Protein AF-A0A2W2B9J7-F1 (afdb_monomer)

Structure (mmCIF, N/CA/C/O backbone):
data_AF-A0A2W2B9J7-F1
#
_entry.id   AF-A0A2W2B9J7-F1
#
loop_
_atom_site.group_PDB
_atom_site.id
_atom_site.type_symbol
_atom_site.label_atom_id
_atom_site.label_alt_id
_atom_site.label_comp_id
_atom_site.label_asym_id
_atom_site.label_entity_id
_atom_site.label_seq_id
_atom_site.pdbx_PDB_ins_code
_atom_site.Cartn_x
_atom_site.Cartn_y
_atom_site.Cartn_z
_atom_site.occupancy
_atom_site.B_iso_or_equiv
_atom_site.auth_seq_id
_atom_site.auth_comp_id
_atom_site.auth_asym_id
_atom_site.auth_atom_id
_atom_site.pdbx_PDB_model_num
ATOM 1 N N . MET A 1 1 ? -35.010 6.867 -2.733 1.00 34.53 1 MET A N 1
ATOM 2 C CA . MET A 1 1 ? -34.079 8.015 -2.666 1.00 34.53 1 MET A CA 1
ATOM 3 C C . MET A 1 1 ? -32.925 7.625 -1.759 1.00 34.53 1 MET A C 1
ATOM 5 O O . MET A 1 1 ? -33.036 7.757 -0.548 1.00 34.53 1 MET A O 1
ATOM 9 N N . ALA A 1 2 ? -31.880 7.020 -2.329 1.00 42.62 2 ALA A N 1
ATOM 10 C CA . ALA A 1 2 ? -30.704 6.601 -1.575 1.00 42.62 2 ALA A CA 1
ATOM 11 C C . ALA A 1 2 ? -29.855 7.837 -1.273 1.00 42.62 2 ALA A C 1
ATOM 13 O O . ALA A 1 2 ? -29.489 8.578 -2.184 1.00 42.62 2 ALA A O 1
ATOM 14 N N . SER A 1 3 ? -29.606 8.082 0.009 1.00 41.62 3 SER A N 1
ATOM 15 C CA . SER A 1 3 ? -28.739 9.155 0.472 1.00 41.62 3 SER A CA 1
ATOM 16 C C . SER A 1 3 ? -27.340 8.920 -0.102 1.00 41.62 3 SER A C 1
ATOM 18 O O . SER A 1 3 ? -26.652 7.986 0.308 1.00 41.62 3 SER A O 1
ATOM 20 N N . MET A 1 4 ? -26.931 9.736 -1.079 1.00 42.38 4 MET A N 1
ATOM 21 C CA . MET A 1 4 ? -25.533 9.882 -1.487 1.00 42.38 4 MET A CA 1
ATOM 22 C C . MET A 1 4 ? -24.793 10.595 -0.351 1.00 42.38 4 MET A C 1
ATOM 24 O O . MET A 1 4 ? -24.396 11.751 -0.463 1.00 42.38 4 MET A O 1
ATOM 28 N N . LEU A 1 5 ? -24.660 9.919 0.790 1.00 51.19 5 LEU A N 1
ATOM 29 C CA . LEU A 1 5 ? -23.658 10.269 1.777 1.00 51.19 5 LEU A CA 1
ATOM 30 C C . LEU A 1 5 ? -22.327 10.051 1.070 1.00 51.19 5 LEU A C 1
ATOM 32 O O . LEU A 1 5 ? -21.953 8.913 0.792 1.00 51.19 5 LEU A O 1
ATOM 36 N N . THR A 1 6 ? -21.639 11.137 0.736 1.00 49.75 6 THR A N 1
ATOM 37 C CA . THR A 1 6 ? -20.212 11.121 0.425 1.00 49.75 6 THR A CA 1
ATOM 38 C C . THR A 1 6 ? -19.517 10.398 1.573 1.00 49.75 6 THR A C 1
ATOM 40 O O . THR A 1 6 ? -19.287 10.982 2.634 1.00 49.75 6 THR A O 1
ATOM 43 N N . ARG A 1 7 ? -19.296 9.090 1.407 1.00 60.84 7 ARG A N 1
ATOM 44 C CA . ARG A 1 7 ? -18.667 8.232 2.406 1.00 60.84 7 ARG A CA 1
ATOM 45 C C . ARG A 1 7 ? -17.275 8.812 2.592 1.00 60.84 7 ARG A C 1
ATOM 47 O O . ARG A 1 7 ? -16.474 8.798 1.661 1.00 60.84 7 ARG A O 1
ATOM 54 N N . ARG A 1 8 ? -17.028 9.428 3.748 1.00 71.56 8 ARG A N 1
ATOM 55 C CA . ARG A 1 8 ? -15.704 9.954 4.069 1.00 71.56 8 ARG A CA 1
ATOM 56 C C . ARG A 1 8 ? -14.720 8.780 3.936 1.00 71.56 8 ARG A C 1
ATOM 58 O O . ARG A 1 8 ? -15.015 7.730 4.511 1.00 71.56 8 ARG A O 1
ATOM 65 N N . PRO A 1 9 ? -13.632 8.918 3.160 1.00 81.44 9 PRO A N 1
ATOM 66 C CA . PRO A 1 9 ? -12.689 7.824 2.963 1.00 81.44 9 PRO A CA 1
ATOM 67 C C . PRO A 1 9 ? -12.122 7.355 4.307 1.00 81.44 9 PRO A C 1
ATOM 69 O O . PRO A 1 9 ? -11.923 8.167 5.218 1.00 81.44 9 PRO A O 1
ATOM 72 N N . ASP A 1 10 ? -11.918 6.043 4.442 1.00 92.25 10 ASP A N 1
ATOM 73 C CA . ASP A 1 10 ? -11.398 5.437 5.669 1.00 92.25 10 ASP A CA 1
ATOM 74 C C . ASP A 1 10 ? -9.994 5.990 5.969 1.00 92.25 10 ASP A C 1
ATOM 76 O O . ASP A 1 10 ? -9.146 6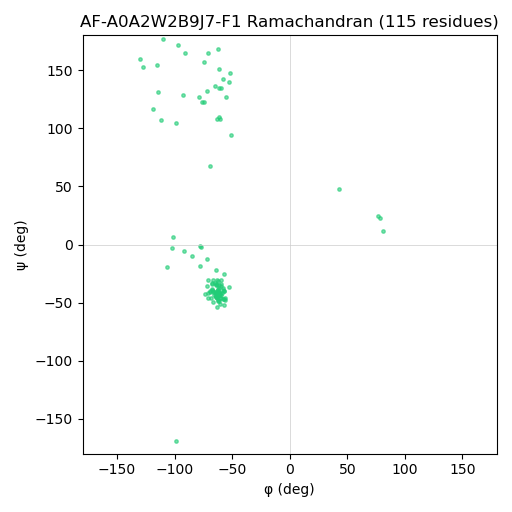.119 5.083 1.00 92.25 10 ASP A O 1
ATOM 80 N N . ALA A 1 11 ? -9.738 6.355 7.226 1.00 95.12 11 ALA A N 1
ATOM 81 C CA . ALA A 1 11 ? -8.478 6.986 7.607 1.00 95.12 11 ALA A CA 1
ATOM 82 C C . ALA A 1 11 ? -7.262 6.074 7.372 1.00 95.12 11 ALA A C 1
ATOM 84 O O . ALA A 1 11 ? -6.182 6.568 7.047 1.00 95.12 11 ALA A O 1
ATOM 85 N N . ARG A 1 12 ? -7.435 4.755 7.504 1.00 96.94 12 ARG A N 1
ATOM 86 C CA . ARG A 1 12 ? -6.400 3.741 7.267 1.00 96.94 12 ARG A CA 1
ATOM 87 C C . ARG A 1 12 ? -6.141 3.578 5.774 1.00 96.94 12 ARG A C 1
ATOM 89 O O . ARG A 1 12 ? -4.987 3.579 5.355 1.00 96.94 12 ARG A O 1
ATOM 96 N N . ALA A 1 13 ? -7.204 3.551 4.972 1.00 96.81 13 ALA A N 1
ATOM 97 C CA . ALA A 1 13 ? -7.118 3.557 3.512 1.00 96.81 13 ALA A CA 1
ATOM 98 C C . ALA A 1 13 ? -6.323 4.772 2.992 1.00 96.81 13 ALA A C 1
ATOM 100 O O . ALA A 1 13 ? -5.382 4.623 2.209 1.00 96.81 13 ALA A O 1
ATOM 101 N N . LEU A 1 14 ? -6.608 5.970 3.517 1.00 96.81 14 LEU A N 1
ATOM 102 C CA . LEU A 1 14 ? -5.834 7.179 3.209 1.00 96.81 14 LEU A CA 1
ATOM 103 C C . LEU A 1 14 ? -4.374 7.080 3.670 1.00 96.81 14 LEU A C 1
ATOM 105 O O . LEU A 1 14 ? -3.468 7.492 2.947 1.00 96.81 14 LEU A O 1
ATOM 109 N N . ALA A 1 15 ? -4.124 6.540 4.864 1.00 97.31 15 ALA A N 1
ATOM 110 C CA . ALA A 1 15 ? -2.770 6.380 5.386 1.00 97.31 15 ALA A CA 1
ATOM 111 C C . ALA A 1 15 ? -1.916 5.455 4.500 1.00 97.31 15 ALA A C 1
ATOM 113 O O . ALA A 1 15 ? -0.755 5.76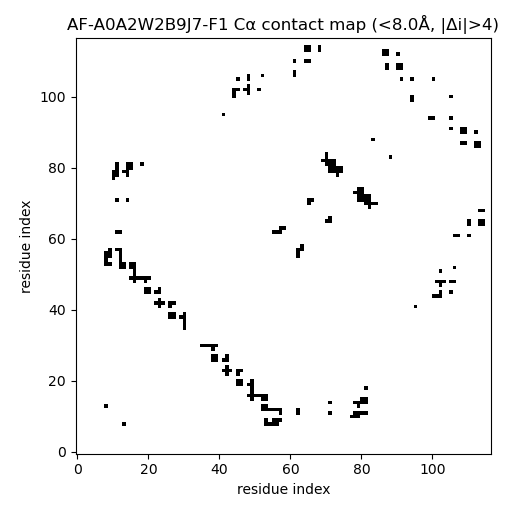9 4.220 1.00 97.31 15 ALA A O 1
ATOM 114 N N . LEU A 1 16 ? -2.504 4.355 4.016 1.00 97.38 16 LEU A N 1
ATOM 115 C CA . LEU A 1 16 ? -1.876 3.446 3.058 1.00 97.38 16 LEU A CA 1
ATOM 116 C C . LEU A 1 16 ? -1.603 4.146 1.716 1.00 97.38 16 LEU A C 1
ATOM 118 O O . LEU A 1 16 ? -0.497 4.052 1.185 1.00 97.38 16 LEU A O 1
ATOM 122 N N . ALA A 1 17 ? -2.561 4.919 1.199 1.00 97.50 17 ALA A N 1
ATOM 123 C CA . ALA A 1 17 ? -2.375 5.687 -0.031 1.00 97.50 17 ALA A CA 1
ATOM 124 C C . ALA A 1 17 ? -1.229 6.709 0.077 1.00 97.50 17 ALA A C 1
ATOM 126 O O . ALA A 1 17 ? -0.414 6.843 -0.836 1.00 97.50 17 ALA A O 1
ATOM 127 N N . ILE A 1 18 ? -1.119 7.419 1.205 1.00 97.06 18 ILE A N 1
ATOM 128 C CA . ILE A 1 18 ? -0.018 8.361 1.467 1.00 97.06 18 ILE A CA 1
ATOM 129 C C . ILE A 1 18 ? 1.330 7.632 1.479 1.00 97.06 18 ILE A C 1
ATOM 131 O O . ILE A 1 18 ? 2.302 8.116 0.893 1.00 97.06 18 ILE A O 1
ATOM 135 N N . PHE A 1 19 ? 1.394 6.462 2.115 1.00 96.50 19 PHE A N 1
ATOM 136 C CA . PHE A 1 19 ? 2.588 5.621 2.109 1.00 96.50 19 PHE A CA 1
ATOM 137 C C . PHE A 1 19 ? 3.009 5.232 0.682 1.00 96.50 19 PHE A C 1
ATOM 139 O O . PHE A 1 19 ? 4.179 5.403 0.326 1.00 96.50 19 PHE A O 1
ATOM 146 N N . LEU A 1 20 ? 2.062 4.791 -0.149 1.00 97.00 20 LEU A N 1
ATOM 147 C CA . LEU A 1 20 ? 2.313 4.406 -1.541 1.00 97.00 20 LEU A CA 1
ATOM 148 C C . LEU A 1 20 ? 2.790 5.591 -2.394 1.00 97.00 20 LEU A C 1
ATOM 150 O O . LEU A 1 20 ? 3.774 5.462 -3.121 1.00 97.00 20 LEU A O 1
ATOM 154 N N . ARG A 1 21 ? 2.191 6.780 -2.236 1.00 97.19 21 ARG A N 1
ATOM 155 C CA . ARG A 1 21 ? 2.657 8.005 -2.918 1.00 97.19 21 ARG A CA 1
ATOM 156 C C . ARG A 1 21 ? 4.072 8.402 -2.518 1.00 97.19 21 ARG A C 1
ATOM 158 O O . ARG A 1 21 ? 4.847 8.840 -3.365 1.00 97.19 21 ARG A O 1
ATOM 165 N N . ARG A 1 22 ? 4.436 8.240 -1.242 1.00 95.38 22 ARG A N 1
ATOM 166 C CA . ARG A 1 22 ? 5.805 8.508 -0.774 1.00 95.38 22 ARG A CA 1
ATOM 167 C C . ARG A 1 22 ? 6.811 7.576 -1.453 1.00 95.38 22 ARG A C 1
ATOM 169 O O . ARG A 1 22 ? 7.873 8.032 -1.869 1.00 95.38 22 ARG A O 1
ATOM 176 N N . TRP A 1 23 ? 6.466 6.298 -1.591 1.00 93.81 23 TRP A N 1
ATOM 177 C CA . TRP A 1 23 ? 7.275 5.337 -2.339 1.00 93.81 23 TRP A CA 1
ATOM 178 C C . TRP A 1 23 ? 7.359 5.690 -3.827 1.00 93.81 23 TRP A C 1
ATOM 180 O O . TRP A 1 23 ? 8.460 5.723 -4.370 1.00 93.81 23 TRP A O 1
ATOM 190 N N . ALA A 1 24 ? 6.242 6.045 -4.465 1.00 93.19 24 ALA A N 1
ATOM 191 C CA . ALA A 1 24 ? 6.229 6.482 -5.861 1.00 93.19 24 ALA A CA 1
ATOM 192 C C . ALA A 1 24 ? 7.146 7.694 -6.101 1.00 93.19 24 ALA A C 1
ATOM 194 O O . ALA A 1 24 ? 7.879 7.739 -7.090 1.00 93.19 24 ALA A O 1
ATOM 195 N N . GLY A 1 25 ? 7.163 8.649 -5.162 1.00 89.75 25 GLY A N 1
ATOM 196 C CA . GLY A 1 25 ? 8.078 9.789 -5.192 1.00 89.75 25 GLY A CA 1
ATOM 197 C C . GLY A 1 25 ? 9.549 9.362 -5.149 1.00 89.75 25 GLY A C 1
ATOM 198 O O . GLY A 1 25 ? 10.338 9.813 -5.975 1.00 89.75 25 GLY A O 1
ATOM 199 N N . ALA A 1 26 ? 9.918 8.441 -4.253 1.00 88.31 26 ALA A N 1
ATOM 200 C CA . ALA A 1 26 ? 11.283 7.907 -4.184 1.00 88.31 26 ALA A CA 1
ATOM 201 C C . ALA A 1 26 ? 11.701 7.177 -5.477 1.00 88.31 26 ALA A C 1
ATOM 203 O O . ALA A 1 26 ? 12.840 7.311 -5.934 1.00 88.31 26 ALA A O 1
ATOM 204 N N . PHE A 1 27 ? 10.771 6.448 -6.098 1.00 84.06 27 PHE A N 1
ATOM 205 C CA . PHE A 1 27 ? 10.994 5.804 -7.393 1.00 84.06 27 PHE A CA 1
ATOM 206 C C . PHE A 1 27 ? 11.150 6.808 -8.534 1.00 84.06 27 PHE A C 1
ATOM 208 O O . PHE A 1 27 ? 12.016 6.613 -9.379 1.00 84.06 27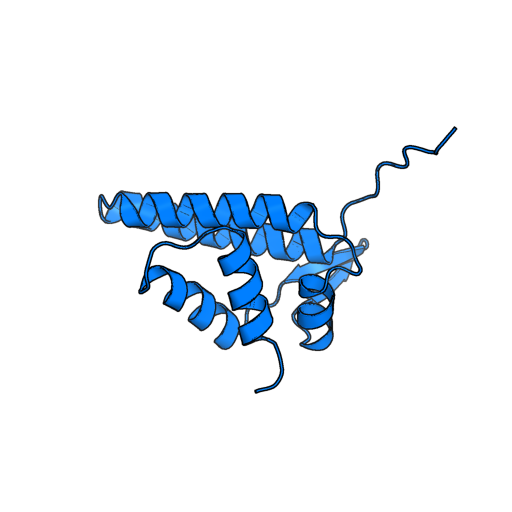 PHE A O 1
ATOM 215 N N . SER A 1 28 ? 10.386 7.899 -8.528 1.00 78.44 28 SER A N 1
ATOM 216 C CA . SER A 1 28 ? 10.504 8.959 -9.538 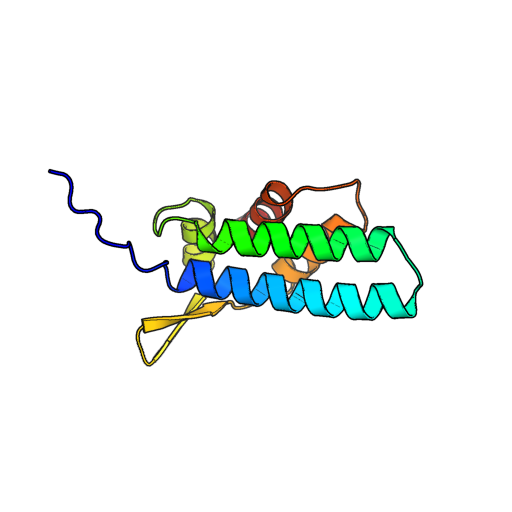1.00 78.44 28 SER A CA 1
ATOM 217 C C . SER A 1 28 ? 11.887 9.618 -9.488 1.00 78.44 28 SER A C 1
ATOM 219 O O . SER A 1 28 ? 12.576 9.658 -10.501 1.00 78.44 28 SER A O 1
ATOM 221 N N . PHE A 1 29 ? 12.366 9.990 -8.291 1.00 77.94 29 PHE A N 1
ATOM 222 C CA . PHE A 1 29 ? 13.736 10.498 -8.115 1.00 77.94 29 PHE A CA 1
ATOM 223 C C . PHE A 1 29 ? 14.806 9.502 -8.586 1.00 77.94 29 PHE A C 1
ATOM 225 O O . PHE A 1 29 ? 15.819 9.895 -9.160 1.00 77.94 29 PHE A O 1
ATOM 232 N N . SER A 1 30 ? 14.589 8.205 -8.353 1.00 76.00 30 SER A N 1
ATOM 233 C CA . SER A 1 30 ? 15.518 7.161 -8.799 1.00 76.00 30 SER A CA 1
ATOM 234 C C . SER A 1 30 ? 15.480 6.961 -10.317 1.00 76.00 30 SER A C 1
ATOM 236 O O . SER A 1 30 ? 16.511 6.672 -10.915 1.00 76.00 30 SER A O 1
ATOM 238 N N . ALA A 1 31 ? 14.310 7.099 -10.946 1.00 75.50 31 ALA A N 1
ATOM 239 C CA . ALA A 1 31 ? 14.147 6.973 -12.390 1.00 75.50 31 ALA A CA 1
ATOM 240 C C . ALA A 1 31 ? 14.874 8.097 -13.131 1.00 75.50 31 ALA A C 1
ATOM 242 O O . ALA A 1 31 ? 15.597 7.800 -14.078 1.00 75.50 31 ALA A O 1
ATOM 243 N N . ASP A 1 32 ? 14.751 9.335 -12.645 1.00 72.25 32 ASP A N 1
ATOM 244 C CA . ASP A 1 32 ? 15.477 10.492 -13.180 1.00 72.25 32 ASP A CA 1
ATOM 245 C C . ASP A 1 32 ? 16.996 10.300 -13.064 1.00 72.25 32 ASP A C 1
ATOM 247 O O . ASP A 1 32 ? 17.742 10.593 -13.995 1.00 72.25 32 ASP A O 1
ATOM 251 N N . ALA A 1 33 ? 17.468 9.764 -11.933 1.00 77.25 33 ALA A N 1
ATOM 252 C CA . ALA A 1 33 ? 18.892 9.519 -11.707 1.00 77.25 33 ALA A CA 1
ATOM 253 C C . ALA A 1 33 ? 19.466 8.370 -12.558 1.00 77.25 33 ALA A C 1
ATOM 255 O O . ALA A 1 33 ? 20.654 8.382 -12.881 1.00 77.25 33 ALA A O 1
ATOM 256 N N . LEU A 1 34 ? 18.651 7.363 -12.883 1.00 78.31 34 LEU A N 1
ATOM 257 C CA . LEU A 1 34 ? 19.070 6.152 -13.599 1.00 78.31 34 LEU A CA 1
ATOM 258 C C . LEU A 1 34 ? 18.696 6.155 -15.089 1.00 78.31 34 LEU A C 1
ATOM 260 O O . LEU A 1 34 ? 19.007 5.180 -15.768 1.00 78.31 34 LEU A O 1
ATOM 264 N N . ASP A 1 35 ? 17.999 7.191 -15.566 1.00 80.00 35 ASP A N 1
ATOM 265 C CA . ASP A 1 35 ? 17.378 7.268 -16.898 1.00 80.00 35 ASP A CA 1
ATOM 266 C C . ASP A 1 35 ? 16.668 5.954 -17.286 1.00 80.00 35 ASP A C 1
ATOM 268 O O . ASP A 1 35 ? 16.889 5.357 -18.340 1.00 80.00 35 ASP A O 1
ATOM 272 N N . SER A 1 36 ? 15.869 5.428 -16.349 1.00 80.75 36 SER A N 1
ATOM 273 C CA . SER A 1 36 ? 15.304 4.077 -16.431 1.00 80.75 36 SER A CA 1
ATOM 274 C C . SER A 1 36 ? 13.783 4.108 -16.628 1.00 80.75 36 SER A C 1
ATOM 276 O O . SER A 1 36 ? 13.033 4.331 -15.667 1.00 80.75 36 SER A O 1
ATOM 278 N N . PRO A 1 37 ? 13.284 3.776 -17.836 1.00 80.81 37 PRO A N 1
ATOM 279 C CA . PRO A 1 37 ? 11.849 3.678 -18.108 1.00 80.81 37 PRO A CA 1
ATOM 280 C C . PRO A 1 37 ? 11.127 2.637 -17.239 1.00 80.81 37 PRO A C 1
ATOM 282 O O . PRO A 1 37 ? 9.948 2.797 -16.920 1.00 80.81 37 PRO A O 1
ATOM 285 N N . GLY A 1 38 ? 11.823 1.566 -16.836 1.00 83.19 38 GLY A N 1
ATOM 286 C CA . GLY A 1 38 ? 11.268 0.535 -15.951 1.00 83.19 38 GLY A CA 1
ATOM 287 C C . GLY A 1 38 ? 11.006 1.058 -14.537 1.00 83.19 38 GLY A C 1
ATOM 288 O O . GLY A 1 38 ? 9.964 0.768 -13.944 1.00 83.19 38 GLY A O 1
ATOM 289 N N . THR A 1 39 ? 11.910 1.898 -14.030 1.00 83.31 39 THR A N 1
ATOM 290 C CA . THR A 1 39 ? 11.773 2.560 -12.726 1.00 83.31 39 THR A CA 1
ATOM 291 C C . THR A 1 39 ? 10.645 3.596 -12.753 1.00 83.31 39 THR A C 1
ATOM 293 O O . THR A 1 39 ? 9.850 3.657 -11.817 1.00 83.31 39 THR A O 1
ATOM 296 N N . ALA A 1 40 ? 10.503 4.349 -13.850 1.00 85.12 40 ALA A N 1
ATOM 297 C CA . ALA A 1 40 ? 9.398 5.295 -14.026 1.00 85.12 40 ALA A CA 1
ATOM 298 C C . ALA A 1 40 ? 8.028 4.590 -14.047 1.00 85.12 40 ALA A C 1
ATOM 300 O O . ALA A 1 40 ? 7.103 4.999 -13.345 1.00 85.12 40 ALA A O 1
ATOM 301 N N . ARG A 1 41 ? 7.907 3.481 -14.793 1.00 87.75 41 ARG A N 1
ATOM 302 C CA . ARG A 1 41 ? 6.677 2.670 -14.829 1.00 87.75 41 ARG A CA 1
ATOM 303 C C . ARG A 1 41 ? 6.311 2.132 -13.449 1.00 87.75 41 ARG A C 1
ATOM 305 O O . ARG A 1 41 ? 5.159 2.213 -13.049 1.00 87.75 41 ARG A O 1
ATOM 312 N N . SER A 1 42 ? 7.306 1.645 -12.719 1.00 89.19 42 SER A N 1
ATOM 313 C CA . SER A 1 42 ? 7.151 1.161 -11.348 1.00 89.19 42 SER A CA 1
ATOM 314 C C . SER A 1 42 ? 6.607 2.239 -10.402 1.00 89.19 42 SER A C 1
ATOM 316 O O . SER A 1 42 ? 5.717 1.971 -9.596 1.00 89.19 42 SER A O 1
ATOM 318 N N . GLY A 1 43 ? 7.103 3.476 -10.531 1.00 91.31 43 GLY A N 1
ATOM 319 C CA . GLY A 1 43 ? 6.568 4.633 -9.813 1.00 91.31 43 GLY A CA 1
ATOM 320 C C . GLY A 1 43 ? 5.108 4.926 -10.166 1.00 91.31 43 GLY A C 1
ATOM 321 O O . GLY A 1 43 ? 4.312 5.183 -9.266 1.00 91.31 43 GLY A O 1
ATOM 322 N N . MET A 1 44 ? 4.735 4.824 -11.446 1.00 92.19 44 MET A N 1
ATOM 323 C CA . MET A 1 44 ? 3.348 5.009 -11.889 1.00 92.19 44 MET A CA 1
ATOM 324 C C . MET A 1 44 ? 2.410 3.952 -11.293 1.00 92.19 44 MET A C 1
ATOM 326 O O . MET A 1 44 ? 1.391 4.308 -10.712 1.00 92.19 44 MET A O 1
ATOM 330 N N . THR A 1 45 ? 2.795 2.673 -11.314 1.00 95.12 45 THR A N 1
ATOM 331 C CA . THR A 1 45 ? 1.990 1.596 -10.712 1.00 95.12 45 THR A CA 1
ATOM 332 C C . THR A 1 45 ? 1.768 1.805 -9.209 1.00 95.12 45 THR A C 1
ATOM 334 O O . THR A 1 45 ? 0.699 1.501 -8.686 1.00 95.12 45 THR A O 1
ATOM 337 N N . LEU A 1 46 ? 2.744 2.372 -8.490 1.00 95.25 46 LEU A N 1
ATOM 338 C CA . LEU A 1 46 ? 2.561 2.749 -7.083 1.00 95.25 46 LEU A CA 1
ATOM 339 C C . LEU A 1 46 ? 1.556 3.898 -6.897 1.00 95.25 46 LEU A C 1
ATOM 341 O O . LEU A 1 46 ? 0.856 3.929 -5.883 1.00 95.25 46 LEU A O 1
ATOM 345 N N . LEU A 1 47 ? 1.471 4.838 -7.843 1.00 96.31 47 LEU A N 1
ATOM 346 C CA . LEU A 1 47 ? 0.446 5.888 -7.827 1.00 96.31 47 LEU A CA 1
ATOM 347 C C . LEU A 1 47 ? -0.943 5.311 -8.105 1.00 96.31 47 LEU A C 1
ATOM 349 O O . LEU A 1 47 ? -1.888 5.669 -7.400 1.00 96.31 47 LEU A O 1
ATOM 353 N N . ASP A 1 48 ? -1.052 4.378 -9.049 1.00 96.12 48 ASP A N 1
ATOM 354 C CA . ASP A 1 48 ? -2.301 3.668 -9.338 1.00 96.12 48 ASP A CA 1
ATOM 355 C C . ASP A 1 48 ? -2.762 2.863 -8.108 1.00 96.12 48 ASP A C 1
ATOM 357 O O . ASP A 1 48 ? -3.923 2.942 -7.694 1.00 96.12 48 ASP A O 1
ATOM 361 N N . ALA A 1 49 ? -1.830 2.187 -7.425 1.00 96.44 49 ALA A N 1
ATOM 362 C CA . ALA A 1 49 ? -2.086 1.511 -6.152 1.00 96.44 49 ALA A CA 1
ATOM 363 C C . ALA A 1 49 ? -2.515 2.477 -5.047 1.00 96.44 49 ALA A C 1
ATOM 365 O O . ALA A 1 49 ? -3.418 2.154 -4.276 1.00 96.44 49 ALA A O 1
ATOM 366 N N . ALA A 1 50 ? -1.924 3.672 -4.975 1.00 97.06 50 ALA A N 1
ATOM 367 C CA . ALA A 1 50 ? -2.351 4.688 -4.022 1.00 97.06 50 ALA A CA 1
ATOM 368 C C . ALA A 1 50 ? -3.786 5.152 -4.297 1.00 97.06 50 ALA A C 1
ATOM 370 O O . ALA A 1 50 ? -4.585 5.235 -3.368 1.00 97.06 50 ALA A O 1
ATOM 371 N N . GLN A 1 51 ? -4.132 5.416 -5.559 1.00 96.44 51 GLN A N 1
ATOM 372 C CA . GLN A 1 51 ? -5.484 5.814 -5.948 1.00 96.44 51 GLN A CA 1
ATOM 373 C C . GLN A 1 51 ? -6.504 4.711 -5.648 1.00 96.44 51 GLN A C 1
ATOM 375 O O . GLN A 1 51 ? -7.594 4.999 -5.152 1.00 96.44 51 GLN A O 1
ATOM 380 N N . ARG A 1 52 ? -6.144 3.447 -5.896 1.00 95.56 52 ARG A N 1
ATOM 381 C CA . ARG A 1 52 ? -6.964 2.294 -5.515 1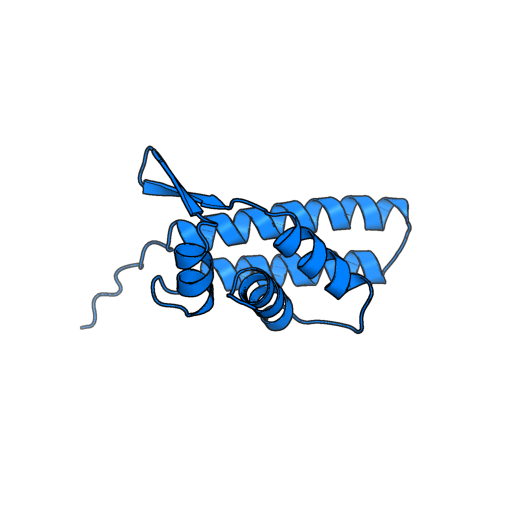.00 95.56 52 ARG A CA 1
ATOM 382 C C . ARG A 1 52 ? -7.125 2.192 -3.999 1.00 95.56 52 ARG A C 1
ATOM 384 O O . ARG A 1 52 ? -8.237 1.967 -3.530 1.00 95.56 52 ARG A O 1
ATOM 391 N N . ALA A 1 53 ? -6.048 2.396 -3.240 1.00 96.06 53 ALA A N 1
ATOM 392 C CA . ALA A 1 53 ? -6.067 2.327 -1.782 1.00 96.06 53 ALA A CA 1
ATOM 393 C C . ALA A 1 53 ? -7.068 3.319 -1.169 1.00 96.06 53 ALA A C 1
ATOM 395 O O . ALA A 1 53 ? -7.782 2.954 -0.245 1.00 96.06 53 ALA A O 1
ATOM 396 N N . GLU A 1 54 ? -7.198 4.536 -1.709 1.00 94.94 54 GLU A N 1
ATOM 397 C CA . GLU A 1 54 ? -8.162 5.540 -1.215 1.00 94.94 54 GLU A CA 1
ATOM 398 C C . GLU A 1 54 ? -9.630 5.139 -1.373 1.00 94.94 54 GLU A C 1
ATOM 400 O O . GLU A 1 54 ? -10.496 5.679 -0.683 1.00 94.94 54 GLU A O 1
ATOM 405 N N . GLN A 1 55 ? -9.910 4.219 -2.294 1.00 94.00 55 GLN A N 1
ATOM 406 C CA . GLN A 1 55 ? -11.258 3.744 -2.593 1.00 94.00 55 GLN A CA 1
ATOM 407 C C . GLN A 1 55 ? -11.633 2.503 -1.776 1.00 94.00 55 GLN A C 1
ATOM 409 O O . GLN A 1 55 ? -12.784 2.066 -1.841 1.00 94.00 55 GLN A O 1
ATOM 414 N N . LEU A 1 56 ? -10.692 1.940 -1.008 1.00 93.88 56 LEU A N 1
ATOM 415 C CA . LEU A 1 56 ? -10.949 0.764 -0.186 1.00 93.88 56 LEU A CA 1
ATOM 416 C C . LEU A 1 56 ? -11.960 1.089 0.914 1.00 93.88 56 LEU A C 1
ATOM 418 O O . LEU A 1 56 ? -11.903 2.126 1.583 1.00 93.88 56 LEU A O 1
ATOM 422 N N . ALA A 1 57 ? -12.901 0.169 1.100 1.00 93.62 57 ALA A N 1
ATOM 423 C CA . ALA A 1 57 ? -13.873 0.258 2.171 1.00 93.62 57 ALA A CA 1
ATOM 424 C C . ALA A 1 57 ? -13.225 -0.095 3.530 1.00 93.62 57 ALA A C 1
ATOM 426 O O . ALA A 1 57 ? -12.215 -0.798 3.569 1.00 93.62 57 ALA A O 1
ATOM 427 N N . PRO A 1 58 ? -13.798 0.356 4.662 1.00 91.19 58 PRO A N 1
ATOM 428 C CA . PRO A 1 58 ? -13.285 0.029 5.998 1.00 91.19 58 PRO A CA 1
ATOM 429 C C . PRO A 1 58 ? -13.184 -1.473 6.308 1.00 91.19 58 PRO A C 1
ATOM 431 O O . PRO A 1 58 ? -12.412 -1.857 7.188 1.00 91.19 58 PRO A O 1
ATOM 434 N N . ASP A 1 59 ? -14.007 -2.277 5.636 1.00 93.69 59 ASP A N 1
ATOM 435 C CA . ASP A 1 59 ? -14.133 -3.732 5.721 1.00 93.69 59 ASP A CA 1
ATOM 436 C C . ASP A 1 59 ? -13.432 -4.466 4.565 1.00 93.69 59 ASP A C 1
ATOM 438 O O . ASP A 1 59 ? -13.543 -5.686 4.456 1.00 93.69 59 ASP A O 1
ATOM 442 N N . ASP A 1 60 ? -12.699 -3.744 3.710 1.00 95.19 60 ASP A N 1
ATOM 443 C CA . ASP A 1 60 ? -11.897 -4.364 2.661 1.00 95.19 60 ASP A CA 1
ATOM 444 C C . ASP A 1 60 ? -10.845 -5.311 3.278 1.00 95.19 60 ASP A C 1
ATOM 446 O O . ASP A 1 60 ? -10.172 -4.918 4.241 1.00 95.19 60 ASP A O 1
ATOM 450 N N . PRO A 1 61 ? -10.659 -6.533 2.738 1.00 94.31 61 PRO A N 1
ATOM 451 C CA . PRO A 1 61 ? -9.732 -7.515 3.297 1.00 94.31 61 PRO A CA 1
ATOM 452 C C . PRO A 1 61 ? -8.311 -6.985 3.507 1.00 94.31 61 PRO A C 1
ATOM 454 O O . PRO A 1 61 ? -7.689 -7.308 4.517 1.00 94.31 61 PRO A O 1
ATOM 457 N N . VAL A 1 62 ? -7.808 -6.127 2.610 1.00 94.88 62 VAL A N 1
ATOM 458 C CA . VAL A 1 62 ? -6.472 -5.526 2.747 1.00 94.88 62 VAL A CA 1
ATOM 459 C C . VAL A 1 62 ? -6.412 -4.640 3.991 1.00 94.88 62 VAL A C 1
ATOM 461 O O . VAL A 1 62 ? -5.464 -4.719 4.771 1.00 94.88 62 VAL A O 1
ATOM 464 N N . ILE A 1 63 ? -7.438 -3.816 4.218 1.00 95.94 63 ILE A N 1
ATOM 465 C CA . ILE A 1 63 ? -7.510 -2.931 5.387 1.00 95.94 63 ILE A CA 1
ATOM 466 C C . ILE A 1 63 ? -7.644 -3.738 6.678 1.00 95.94 63 ILE A C 1
ATOM 468 O O . ILE A 1 63 ? -7.005 -3.385 7.672 1.00 95.94 63 ILE A O 1
ATOM 472 N N . VAL A 1 64 ? -8.437 -4.814 6.674 1.00 95.06 64 VAL A N 1
ATOM 473 C CA . VAL A 1 64 ? -8.606 -5.691 7.842 1.00 95.06 64 VAL A CA 1
ATOM 474 C C . VAL A 1 64 ? -7.284 -6.359 8.211 1.00 95.06 64 VAL A C 1
ATOM 476 O O . VAL A 1 64 ? -6.817 -6.155 9.330 1.00 95.06 64 VAL A O 1
ATOM 479 N N . VAL A 1 65 ? -6.628 -7.042 7.266 1.00 95.19 65 VAL A N 1
ATOM 480 C CA . VAL A 1 65 ? -5.347 -7.736 7.502 1.00 95.19 65 VAL A CA 1
ATOM 481 C C . VAL A 1 65 ? -4.290 -6.775 8.041 1.00 95.19 65 VAL A C 1
ATOM 483 O O . VAL A 1 65 ? -3.649 -7.043 9.055 1.00 95.19 65 VAL A O 1
ATOM 486 N N . LEU A 1 66 ? -4.142 -5.606 7.414 1.00 95.50 66 LEU A N 1
ATOM 487 C CA . LEU A 1 66 ? -3.163 -4.611 7.851 1.00 95.50 66 LEU A CA 1
ATOM 488 C C . LEU A 1 66 ? -3.492 -4.022 9.230 1.00 95.50 66 LEU A C 1
ATOM 490 O O . LEU A 1 66 ? -2.584 -3.669 9.983 1.00 95.50 66 LEU A O 1
ATOM 494 N N . SER A 1 67 ? -4.776 -3.928 9.582 1.00 94.88 67 SER A N 1
ATOM 495 C CA . SER A 1 67 ? -5.202 -3.483 10.912 1.00 94.88 67 SER A CA 1
ATOM 496 C C . SER A 1 67 ? -4.897 -4.523 11.983 1.00 94.88 67 SER A C 1
ATOM 498 O O . SER A 1 67 ? -4.355 -4.167 13.026 1.00 94.88 67 SER A O 1
ATOM 500 N N . GLU A 1 68 ? -5.205 -5.792 11.723 1.00 94.75 68 GLU A N 1
ATOM 501 C CA . GLU A 1 68 ? -4.937 -6.904 12.642 1.00 94.75 68 GLU A CA 1
ATOM 502 C C . GLU A 1 68 ? -3.435 -7.099 12.876 1.00 94.75 68 GLU A C 1
ATOM 504 O O . GLU A 1 68 ? -3.010 -7.370 13.998 1.00 94.75 68 GLU A O 1
ATOM 509 N N . ALA A 1 69 ? -2.624 -6.858 11.846 1.00 93.81 69 ALA A N 1
ATOM 510 C CA . ALA A 1 69 ? -1.168 -6.872 11.925 1.00 93.81 69 ALA A CA 1
ATOM 511 C C . ALA A 1 69 ? -0.554 -5.609 12.571 1.00 93.81 69 ALA A C 1
ATOM 513 O O . ALA A 1 69 ? 0.662 -5.526 12.738 1.00 93.81 69 ALA A O 1
ATOM 514 N N . GLY A 1 70 ? -1.366 -4.617 12.958 1.00 94.94 70 GLY A N 1
ATOM 515 C CA . GLY A 1 70 ? -0.897 -3.433 13.684 1.00 94.94 70 GLY A CA 1
ATOM 516 C C . GLY A 1 70 ? -0.207 -2.370 12.820 1.00 94.94 70 GLY A C 1
ATOM 517 O O . GLY A 1 70 ? 0.541 -1.546 13.346 1.00 94.94 70 GLY A O 1
ATOM 518 N N . HIS A 1 71 ? -0.463 -2.335 11.508 1.00 96.62 71 HIS A N 1
ATOM 519 C CA . HIS A 1 71 ? 0.142 -1.348 10.601 1.00 96.62 71 HIS A CA 1
ATOM 520 C C . HIS A 1 71 ? -0.498 0.040 10.654 1.00 96.62 71 HIS A C 1
ATOM 522 O O . HIS A 1 71 ? -0.049 0.941 9.947 1.00 96.62 71 HIS A O 1
ATOM 528 N N . PHE A 1 72 ? -1.532 0.250 11.466 1.00 96.88 72 PHE A N 1
ATOM 529 C CA . PHE A 1 72 ? -2.177 1.552 11.599 1.00 96.88 72 PHE A CA 1
ATOM 530 C C . PHE A 1 72 ? -2.076 2.073 13.026 1.00 96.88 72 PHE A C 1
ATOM 532 O O . PHE A 1 72 ? -2.651 1.513 13.955 1.00 96.88 72 PHE A O 1
ATOM 539 N N . GLU A 1 73 ? -1.386 3.198 13.177 1.00 96.12 73 GLU A N 1
ATOM 540 C CA . GLU A 1 73 ? -1.367 3.977 14.410 1.00 96.12 73 GLU A CA 1
ATOM 541 C C . GLU A 1 73 ? -2.464 5.048 14.345 1.00 96.12 73 GLU A C 1
ATOM 543 O O . GLU A 1 73 ? -2.559 5.803 13.371 1.00 96.12 73 GLU A O 1
ATOM 548 N N . ALA A 1 74 ? -3.311 5.114 15.373 1.00 94.25 74 ALA A N 1
ATOM 549 C CA . ALA A 1 74 ? -4.346 6.135 15.474 1.00 94.25 74 ALA A CA 1
ATOM 550 C C . ALA A 1 74 ? -3.724 7.505 15.778 1.00 94.25 74 ALA A C 1
ATOM 552 O O . ALA A 1 74 ? -2.922 7.649 16.698 1.00 94.25 74 ALA A O 1
ATOM 553 N N . MET A 1 75 ? -4.137 8.525 15.030 1.00 95.00 75 MET A N 1
ATOM 554 C CA . MET A 1 75 ? -3.649 9.896 15.160 1.00 95.00 75 MET A CA 1
ATOM 555 C C . MET A 1 75 ? -4.787 10.832 15.608 1.00 95.00 75 MET A C 1
ATOM 557 O O . MET A 1 75 ? -5.963 10.568 15.321 1.00 95.00 75 MET A O 1
ATOM 561 N N . PRO A 1 76 ? -4.477 11.961 16.277 1.00 91.50 76 PRO A N 1
ATOM 562 C CA . PRO A 1 76 ? -5.478 12.965 16.637 1.00 91.50 76 PRO A CA 1
ATOM 563 C C . PRO A 1 76 ? -6.317 13.413 15.432 1.00 91.50 76 PRO A C 1
ATOM 565 O O . PRO A 1 76 ? -5.824 13.463 14.308 1.00 91.50 76 PRO A O 1
ATOM 568 N N . GLY A 1 77 ? -7.588 13.754 15.660 1.00 89.12 77 GLY A N 1
ATOM 569 C CA . GLY A 1 77 ? -8.493 14.212 14.594 1.00 89.12 77 GLY A CA 1
ATOM 570 C C . GLY A 1 77 ? -9.122 13.097 13.746 1.00 89.12 77 GLY A C 1
ATOM 571 O O . GLY A 1 77 ? -9.736 13.390 12.723 1.00 89.12 77 GLY A O 1
ATOM 572 N N . GLY A 1 78 ? -9.002 11.832 14.168 1.00 89.31 78 GLY A N 1
ATOM 573 C CA . GLY A 1 78 ? -9.557 10.685 13.439 1.00 89.31 78 GLY A CA 1
ATOM 574 C C . GLY A 1 78 ? -8.727 10.293 12.216 1.00 89.31 78 GLY A C 1
ATOM 575 O O . GLY A 1 78 ? -9.259 9.726 11.265 1.00 89.31 78 GLY A O 1
ATOM 576 N N . HIS A 1 79 ? -7.438 10.631 12.224 1.00 92.62 79 HIS A N 1
ATOM 577 C CA . HIS A 1 79 ? -6.483 10.229 11.201 1.00 92.62 79 HIS A CA 1
ATOM 578 C C . HIS A 1 79 ? -5.808 8.907 11.584 1.00 92.62 79 HIS A C 1
ATOM 580 O O . H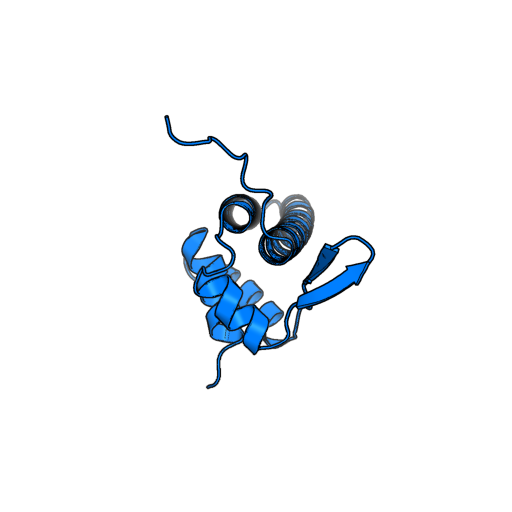IS A 1 79 ? -5.841 8.487 12.740 1.00 92.62 79 HIS A O 1
ATOM 586 N N . ALA A 1 80 ? -5.163 8.267 10.614 1.00 96.44 80 ALA A N 1
ATOM 587 C CA . ALA A 1 80 ? -4.295 7.125 10.855 1.00 96.44 80 ALA A CA 1
ATOM 588 C C . ALA A 1 80 ? -2.932 7.370 10.208 1.00 96.44 80 ALA A C 1
ATOM 590 O O . ALA A 1 80 ? -2.814 8.100 9.220 1.00 96.44 80 ALA A O 1
ATOM 591 N N . ARG A 1 81 ? -1.902 6.745 10.768 1.00 96.31 81 ARG A N 1
ATOM 592 C CA . ARG A 1 81 ? -0.564 6.679 10.191 1.00 96.31 81 ARG A CA 1
ATOM 593 C C . ARG A 1 81 ? -0.260 5.234 9.831 1.00 96.31 81 ARG A C 1
ATOM 595 O O . ARG A 1 81 ? -0.421 4.348 10.662 1.00 96.31 81 ARG A O 1
ATOM 602 N N . PHE A 1 82 ? 0.215 5.016 8.607 1.00 97.31 82 PHE A N 1
ATOM 603 C CA . PHE A 1 82 ? 0.693 3.706 8.185 1.00 97.31 82 PHE A CA 1
ATOM 604 C C . PHE A 1 82 ? 2.103 3.458 8.734 1.00 97.31 82 P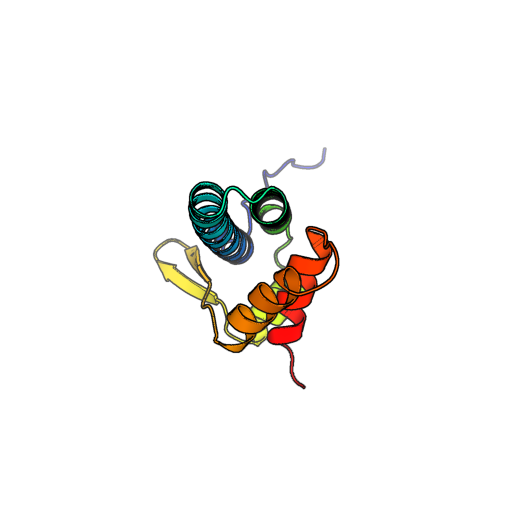HE A C 1
ATOM 606 O O . PHE A 1 82 ? 3.010 4.282 8.553 1.00 97.31 82 PHE A O 1
ATOM 613 N N . ILE A 1 83 ? 2.273 2.326 9.406 1.00 96.19 83 ILE A N 1
ATOM 614 C CA . ILE A 1 83 ? 3.519 1.865 10.004 1.00 96.19 83 ILE A CA 1
ATOM 615 C C . ILE A 1 83 ? 4.158 0.859 9.053 1.00 96.19 83 ILE A C 1
ATOM 617 O O . ILE A 1 83 ? 3.742 -0.290 8.930 1.00 96.19 83 ILE A O 1
ATOM 621 N N . GLU A 1 84 ? 5.192 1.320 8.363 1.00 94.56 84 GLU A N 1
ATOM 622 C CA . GLU A 1 84 ? 6.006 0.481 7.494 1.00 94.56 84 GLU A CA 1
ATOM 623 C C . GLU A 1 84 ? 6.920 -0.422 8.332 1.00 94.56 84 GLU A C 1
ATOM 625 O O . GLU A 1 84 ? 7.756 0.072 9.092 1.00 94.56 84 GLU A O 1
ATOM 630 N N . THR A 1 85 ? 6.806 -1.736 8.144 1.00 94.06 85 THR A N 1
ATOM 631 C CA . THR A 1 85 ? 7.738 -2.723 8.705 1.00 94.06 85 THR A CA 1
ATOM 632 C C . THR A 1 85 ? 8.798 -3.130 7.682 1.00 94.06 85 THR A C 1
ATOM 634 O O . THR A 1 85 ? 8.736 -2.782 6.497 1.00 94.06 85 THR A O 1
ATOM 637 N N . VAL A 1 86 ? 9.801 -3.886 8.135 1.00 92.69 86 VAL A N 1
ATOM 638 C CA . VAL A 1 86 ? 10.861 -4.412 7.263 1.00 92.69 86 VAL A CA 1
ATOM 639 C C . VAL A 1 86 ? 10.288 -5.393 6.237 1.00 92.69 86 VAL A C 1
ATOM 641 O O . VAL A 1 86 ? 10.750 -5.435 5.098 1.00 92.69 86 VAL A O 1
ATOM 644 N N . GLU A 1 87 ? 9.269 -6.151 6.618 1.00 93.12 87 GLU A N 1
ATOM 645 C CA . GLU A 1 87 ? 8.574 -7.146 5.807 1.00 93.12 87 GLU A CA 1
ATOM 646 C C . GLU A 1 87 ? 7.820 -6.464 4.665 1.00 93.12 87 GLU A C 1
ATOM 648 O O . GLU A 1 87 ? 8.055 -6.795 3.502 1.00 93.12 87 GLU A O 1
ATOM 653 N N . VAL A 1 88 ? 7.035 -5.425 4.977 1.00 93.38 88 VAL A N 1
ATOM 654 C CA . VAL A 1 88 ? 6.339 -4.600 3.977 1.00 93.38 88 VAL A CA 1
ATOM 655 C C . VAL A 1 88 ? 7.341 -3.954 3.022 1.00 93.38 88 VAL A C 1
ATOM 657 O O . VAL A 1 88 ? 7.183 -4.034 1.804 1.00 93.38 88 VAL A O 1
ATOM 660 N N . ARG A 1 89 ? 8.426 -3.371 3.550 1.00 92.94 89 ARG A N 1
ATOM 661 C CA . ARG A 1 89 ? 9.495 -2.799 2.718 1.00 92.94 89 ARG A CA 1
ATOM 662 C C . ARG A 1 89 ? 10.082 -3.832 1.762 1.00 92.94 89 ARG A C 1
ATOM 664 O O . ARG A 1 89 ? 10.276 -3.540 0.585 1.00 92.94 89 ARG A O 1
ATOM 671 N N . ARG A 1 90 ? 10.393 -5.032 2.255 1.00 92.06 90 ARG A N 1
ATOM 672 C CA . ARG A 1 90 ? 10.953 -6.117 1.438 1.00 92.06 90 ARG A CA 1
ATOM 673 C C . ARG A 1 90 ? 9.968 -6.591 0.380 1.00 92.06 90 ARG A C 1
ATOM 675 O O . ARG A 1 90 ? 10.401 -6.849 -0.737 1.00 92.06 90 ARG A O 1
ATOM 682 N N . ALA A 1 91 ? 8.687 -6.706 0.711 1.00 91.62 91 ALA A N 1
ATOM 683 C CA . ALA A 1 91 ? 7.655 -7.114 -0.234 1.00 91.62 91 ALA A CA 1
ATOM 684 C C . ALA A 1 91 ? 7.524 -6.110 -1.382 1.00 91.62 91 ALA A C 1
ATOM 686 O O . ALA A 1 91 ? 7.629 -6.496 -2.544 1.00 91.62 91 ALA A O 1
ATOM 687 N N . VAL A 1 92 ? 7.438 -4.820 -1.048 1.00 90.38 92 VAL A N 1
ATOM 688 C CA . VAL A 1 92 ? 7.435 -3.724 -2.022 1.00 90.38 92 VAL A CA 1
ATOM 689 C C . VAL A 1 92 ? 8.695 -3.796 -2.890 1.00 90.38 92 VAL A C 1
ATOM 691 O O . VAL A 1 92 ? 8.584 -3.899 -4.104 1.00 90.38 92 VAL A O 1
ATOM 694 N N . LEU A 1 93 ? 9.894 -3.882 -2.299 1.00 89.88 93 LEU A N 1
ATOM 695 C CA . LEU A 1 93 ? 11.152 -3.991 -3.055 1.00 89.88 93 LEU A CA 1
ATOM 696 C C . LEU A 1 93 ? 11.231 -5.221 -3.979 1.00 89.88 93 LEU A C 1
ATOM 698 O O . LEU A 1 93 ? 11.799 -5.129 -5.067 1.00 89.88 93 LEU A O 1
ATOM 702 N N . ARG A 1 94 ? 10.669 -6.366 -3.572 1.00 88.50 94 ARG A N 1
ATOM 703 C CA . ARG A 1 94 ? 10.670 -7.602 -4.372 1.00 88.50 94 ARG A CA 1
ATOM 704 C C . ARG A 1 94 ? 9.828 -7.489 -5.636 1.00 88.50 94 ARG A C 1
ATOM 706 O O . ARG A 1 94 ? 10.227 -8.073 -6.639 1.00 88.50 94 ARG A O 1
ATOM 713 N N . LEU A 1 95 ? 8.726 -6.736 -5.613 1.00 86.44 95 LEU A N 1
ATOM 714 C CA . LEU A 1 95 ? 7.908 -6.505 -6.811 1.00 86.44 95 LEU A CA 1
ATOM 715 C C . LEU A 1 95 ? 8.740 -5.890 -7.942 1.00 86.44 95 LEU A C 1
ATOM 717 O O . LEU A 1 95 ? 8.640 -6.320 -9.084 1.00 86.44 95 LEU A O 1
ATOM 721 N N . PHE A 1 96 ? 9.642 -4.963 -7.616 1.00 80.31 96 PHE A N 1
ATOM 722 C CA . PHE A 1 96 ? 10.481 -4.288 -8.614 1.00 80.31 96 PHE A CA 1
ATOM 723 C C . PHE A 1 96 ? 11.664 -5.121 -9.113 1.00 80.31 96 PHE A C 1
ATOM 725 O O . PHE A 1 96 ? 12.231 -4.810 -10.156 1.00 80.31 96 PHE A O 1
ATOM 732 N N . ALA A 1 97 ? 12.053 -6.163 -8.377 1.00 80.00 97 ALA A N 1
ATOM 733 C CA . ALA A 1 97 ? 13.034 -7.142 -8.842 1.00 80.00 97 ALA A CA 1
ATOM 734 C C . ALA A 1 97 ? 12.391 -8.258 -9.689 1.00 80.00 97 ALA A C 1
ATOM 736 O O . ALA A 1 97 ? 13.103 -9.082 -10.264 1.00 80.00 97 ALA A O 1
ATOM 737 N N . GLY A 1 98 ? 11.058 -8.317 -9.716 1.00 72.94 98 GLY A N 1
ATOM 738 C CA . GLY A 1 98 ? 10.270 -9.351 -10.370 1.00 72.94 98 GLY A CA 1
ATOM 739 C C . GLY A 1 98 ? 9.736 -8.951 -11.752 1.00 72.94 98 GLY A C 1
ATOM 740 O O . GLY A 1 98 ? 10.157 -7.949 -12.334 1.00 72.94 98 GLY A O 1
ATOM 741 N N . PRO A 1 99 ? 8.814 -9.755 -12.312 1.00 77.38 99 PRO A N 1
ATOM 742 C CA . PRO A 1 99 ? 8.091 -9.402 -13.530 1.00 77.38 99 PRO A CA 1
ATOM 743 C C . PRO A 1 99 ? 7.229 -8.145 -13.333 1.00 77.38 99 PRO A C 1
ATOM 745 O O . PRO A 1 99 ? 7.014 -7.688 -12.212 1.00 77.38 99 PRO A O 1
ATOM 748 N N . ALA A 1 100 ? 6.712 -7.597 -14.438 1.00 82.06 100 ALA A N 1
ATOM 749 C CA . ALA A 1 100 ? 5.765 -6.485 -14.385 1.00 82.06 100 ALA A CA 1
ATOM 750 C C . ALA A 1 100 ? 4.581 -6.818 -13.461 1.00 82.06 100 ALA A C 1
ATOM 752 O O . ALA A 1 100 ? 4.080 -7.944 -13.477 1.00 82.06 100 ALA A O 1
ATOM 753 N N . PHE A 1 101 ? 4.154 -5.828 -12.685 1.00 89.00 101 PHE A N 1
ATOM 754 C CA . PHE A 1 101 ? 3.079 -5.948 -11.710 1.00 89.00 101 PHE A CA 1
ATOM 755 C C . PHE A 1 101 ? 2.060 -4.812 -11.878 1.00 89.00 101 PHE A C 1
ATOM 757 O O . PHE A 1 101 ? 2.378 -3.774 -12.465 1.00 89.00 101 PHE A O 1
ATOM 764 N N . ASP A 1 102 ? 0.848 -5.020 -11.369 1.00 91.75 102 ASP A N 1
ATOM 765 C CA . ASP A 1 102 ? -0.250 -4.051 -11.351 1.00 91.75 102 ASP A CA 1
ATOM 766 C C . ASP A 1 102 ? -0.566 -3.535 -9.935 1.00 91.75 102 ASP A C 1
ATOM 768 O O . ASP A 1 102 ? 0.033 -3.945 -8.933 1.00 91.75 102 ASP A O 1
ATOM 772 N N . GLU A 1 103 ? -1.508 -2.598 -9.840 1.00 90.56 103 GLU A N 1
ATOM 773 C CA . GLU A 1 103 ? -1.898 -1.969 -8.584 1.00 90.56 103 GLU A CA 1
ATOM 774 C C . GLU A 1 103 ? -2.509 -2.944 -7.566 1.00 90.56 103 GLU A C 1
ATOM 776 O O . GLU A 1 103 ? -2.356 -2.759 -6.356 1.0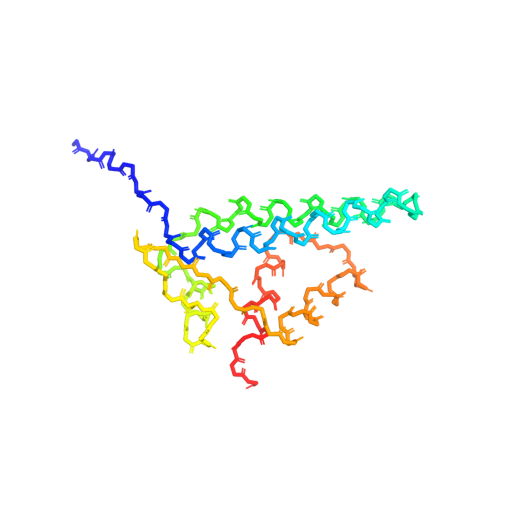0 90.56 103 GLU A O 1
ATOM 781 N N . GLY A 1 104 ? -3.189 -3.992 -8.037 1.00 91.00 104 GLY A N 1
ATOM 782 C CA . GLY A 1 104 ? -3.767 -5.025 -7.184 1.00 91.00 104 GLY A CA 1
ATOM 783 C C . GLY A 1 104 ? -2.680 -5.896 -6.566 1.00 91.00 104 GLY A C 1
ATOM 784 O O . GLY A 1 104 ? -2.723 -6.181 -5.369 1.00 91.00 104 GLY A O 1
ATOM 785 N N . GLN A 1 105 ? -1.666 -6.248 -7.354 1.00 93.62 105 GLN A N 1
ATOM 786 C CA . GLN A 1 105 ? -0.510 -7.015 -6.897 1.00 93.62 105 GLN A CA 1
ATOM 787 C C . GLN A 1 105 ? 0.325 -6.254 -5.861 1.00 93.62 105 GLN A C 1
ATOM 789 O O . GLN A 1 105 ? 0.846 -6.877 -4.937 1.00 93.62 105 GLN A O 1
ATOM 794 N N . VAL A 1 106 ? 0.408 -4.920 -5.950 1.00 94.62 106 VAL A N 1
ATOM 795 C CA . VAL A 1 106 ? 1.042 -4.095 -4.904 1.00 94.62 106 VAL A CA 1
ATOM 796 C C . VAL A 1 106 ? 0.319 -4.253 -3.567 1.00 94.62 106 VAL A C 1
ATOM 798 O O . VAL A 1 106 ? 0.955 -4.521 -2.548 1.00 94.62 106 VAL A O 1
ATOM 801 N N . LEU A 1 107 ? -1.008 -4.096 -3.561 1.00 95.06 107 LEU A N 1
ATOM 802 C CA . LEU A 1 107 ? -1.803 -4.182 -2.333 1.00 95.06 107 LEU A CA 1
ATOM 803 C C . LEU A 1 107 ? -1.795 -5.599 -1.748 1.00 95.06 107 LEU A C 1
ATOM 805 O O . LEU A 1 107 ? -1.646 -5.750 -0.536 1.00 95.06 107 LEU A O 1
ATOM 809 N N . ALA A 1 108 ? -1.890 -6.619 -2.604 1.00 93.75 108 ALA A N 1
ATOM 810 C CA . ALA A 1 108 ? -1.799 -8.018 -2.200 1.00 93.75 108 ALA A CA 1
ATOM 811 C C . ALA A 1 108 ? -0.437 -8.331 -1.566 1.00 93.75 108 ALA A C 1
ATOM 813 O O . ALA A 1 108 ? -0.391 -8.842 -0.455 1.00 93.75 108 ALA A O 1
ATOM 814 N N . ALA A 1 109 ? 0.672 -7.928 -2.195 1.00 93.69 109 ALA A N 1
ATOM 815 C CA . ALA A 1 109 ? 2.009 -8.174 -1.654 1.00 93.69 109 ALA A CA 1
ATOM 816 C C . ALA A 1 109 ? 2.238 -7.504 -0.290 1.00 93.69 109 ALA A C 1
ATOM 818 O O . ALA A 1 109 ? 2.945 -8.053 0.555 1.00 93.69 109 ALA A O 1
ATOM 819 N N . ILE A 1 110 ? 1.660 -6.318 -0.070 1.00 94.50 110 ILE A N 1
ATOM 820 C CA . ILE A 1 110 ? 1.719 -5.635 1.226 1.00 94.50 110 ILE A CA 1
ATOM 821 C C . ILE A 1 110 ? 0.895 -6.398 2.270 1.00 94.50 110 ILE A C 1
ATOM 823 O O . ILE A 1 110 ? 1.400 -6.625 3.363 1.00 94.50 110 ILE A O 1
ATOM 827 N N . ALA A 1 111 ? -0.330 -6.818 1.941 1.00 93.56 111 ALA A N 1
ATOM 828 C CA . ALA A 1 111 ? -1.179 -7.584 2.855 1.00 93.56 111 ALA A CA 1
ATOM 829 C C . ALA A 1 111 ? -0.574 -8.957 3.204 1.00 93.56 111 ALA A C 1
ATOM 831 O O . ALA A 1 111 ? -0.523 -9.323 4.376 1.00 93.56 111 ALA A O 1
ATOM 832 N N . ASP A 1 112 ? -0.044 -9.676 2.213 1.00 92.69 112 ASP A N 1
ATOM 833 C CA . ASP A 1 112 ? 0.593 -10.986 2.392 1.00 92.69 112 ASP A CA 1
ATOM 834 C C . ASP A 1 112 ? 1.844 -10.898 3.277 1.00 92.69 112 ASP A C 1
ATOM 836 O O . ASP A 1 112 ? 2.117 -11.794 4.069 1.00 9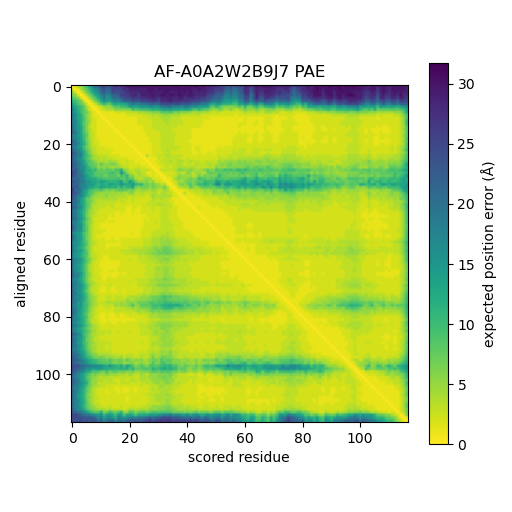2.69 112 ASP A O 1
ATOM 840 N N . ALA A 1 113 ? 2.599 -9.799 3.188 1.00 91.69 113 ALA A N 1
ATOM 841 C CA . ALA A 1 113 ? 3.766 -9.560 4.038 1.00 91.69 113 ALA A CA 1
ATOM 842 C C . ALA A 1 113 ? 3.416 -9.240 5.501 1.00 91.69 113 ALA A C 1
ATOM 844 O O . ALA A 1 113 ? 4.309 -9.220 6.351 1.00 91.69 113 ALA A O 1
ATOM 845 N N . SER A 1 114 ? 2.142 -8.961 5.771 1.00 87.00 114 SER A N 1
ATOM 846 C CA . SER A 1 114 ? 1.605 -8.575 7.074 1.00 87.00 114 SER A CA 1
ATOM 847 C C . SER A 1 114 ? 0.788 -9.686 7.740 1.00 87.00 114 SER A C 1
ATOM 849 O O . SER A 1 114 ? 0.585 -9.638 8.952 1.00 87.00 114 SER A O 1
ATOM 851 N N . GLY A 1 115 ? 0.317 -10.677 6.977 1.00 69.81 115 GLY A N 1
ATOM 852 C CA . GLY A 1 115 ? -0.390 -11.846 7.501 1.00 69.81 115 GLY A CA 1
ATOM 853 C C . GLY A 1 115 ? 0.526 -12.820 8.261 1.00 69.81 115 GLY A C 1
ATOM 854 O O . GLY A 1 115 ? 1.753 -12.737 8.156 1.00 69.81 115 GLY A O 1
ATOM 855 N N . PRO A 1 116 ? -0.042 -13.751 9.052 1.00 53.75 116 PRO A N 1
ATOM 856 C CA . PRO A 1 116 ? 0.737 -14.830 9.654 1.00 53.75 116 PRO A CA 1
ATOM 857 C C . PRO A 1 116 ? 1.379 -15.719 8.566 1.00 53.75 116 PRO A C 1
ATOM 859 O O . PRO A 1 116 ? 0.826 -15.813 7.469 1.00 53.75 116 PRO A O 1
ATOM 862 N N . PRO A 1 117 ? 2.535 -16.350 8.853 1.00 46.59 117 PRO A N 1
ATOM 863 C CA . PRO A 1 117 ? 3.225 -17.240 7.917 1.00 46.59 117 PRO A CA 1
ATOM 864 C C . PRO A 1 117 ? 2.417 -18.488 7.544 1.00 46.59 117 PRO A C 1
ATOM 866 O O . PRO A 1 117 ? 1.599 -18.948 8.377 1.00 46.59 117 PRO A O 1
#

Mean predicted aligned error: 5.62 Å

Radius of gyration: 14.99 Å; Cα contacts (8 Å, |Δi|>4): 144; chains: 1; bounding box: 53×32×35 Å

Solvent-accessible surface area (backbone atoms only — not comparable to full-atom values): 6304 Å² total; per-residue (Å²): 137,82,81,82,66,81,73,74,64,34,38,58,28,44,19,48,17,52,53,31,42,53,51,18,50,56,30,41,60,49,13,71,75,62,75,32,71,69,40,40,52,54,17,50,36,29,42,52,27,14,60,52,30,42,68,40,52,81,80,31,68,57,53,43,45,32,49,77,57,59,29,56,45,85,40,85,94,74,38,33,41,58,55,84,48,72,50,36,52,49,37,58,55,47,50,76,76,51,70,94,77,52,34,65,55,54,53,47,39,40,31,62,46,44,47,83,134

Nearest PDB structures (foldseek):
  8jh0-assembly1_A  TM=2.277E-01  e=1.182E+00  Indibacter alkaliphilus

Foldseek 3Di:
DDPPPVPQFQQLLLQQLVVLLVVLVVLVVVCVVVVDPLSNVLSVQSNVLSVVSRVDDCPRLLNVLQVVLPQWDADPPNHTHGHDDPLLVVLSVVCSVDPDDHSVSNSVSNSVSSHDD

pLDDT: mean 87.35, std 13.53, range [34.53, 97.5]

Sequence (117 aa):
MASMLTRRPDARALALAIFLRRWAGAFSFSADALDSPGTARSGMTLLDAAQRAEQLAPDDPVIVVLSEAGHFEAMPGGHARFIETVEVRRAVLRLFAGPAFDEGQVLAAIADASGPP

Organism: NCBI:txid2670374

Secondary structure (DSSP, 8-state):
-------PPPHHHHHHHHHHHHHHHHHHHHHHHHT-HHHHHHHHHHHHHHHHHHT--TT-HHHHHHHHTT-EEEETTTEEEE---HHHHHHHHHHHHSS---HHHHHHHHHHTTS--